Protein AF-A0A7N0T0C7-F1 (afdb_monomer)

Organism: Kalanchoe fedtschenkoi (NCBI:txid63787)

pLDDT: mean 75.24, std 20.79, range [33.88, 95.19]

Solvent-accessible surface area (backbone atoms only — not comparable to full-atom values): 6912 Å² total; per-residue (Å²): 137,70,74,80,58,65,72,66,68,70,77,74,67,54,79,65,54,60,55,51,50,38,56,75,71,66,54,78,87,83,86,80,85,69,63,81,81,72,55,53,69,86,69,43,49,63,52,52,51,50,36,38,74,70,64,77,42,82,63,67,84,46,56,69,45,78,42,51,55,93,49,49,69,58,56,53,54,33,50,77,66,66,78,43,83,33,70,51,72,38,78,61,93,78,67,68,69,81,61,78,65,96,66,79,130

Nearest PDB structures (foldseek):
  3cos-assembly1_B  TM=9.683E-01  e=1.933E-03  Homo sapiens
  1e3l-assembly1_B  TM=9.776E-01  e=3.330E-03  Mus musculus
  7aas-assembly1_A  TM=9.793E-01  e=4.678E-03  Chlamydomonas reinhardtii
  8gv3-assembly1_A  TM=8.867E-01  e=2.559E-02  Homo sapiens
  8h2a-assembly2_F  TM=8.016E-01  e=4.118E-02  Formosa agariphila

Foldseek 3Di:
DDPVPVVVVVVPPDPVVVVVVCVVVVHDDDDDDDDPNVDDCVPVVVVVVVCVVVVVDDPVVQEDEEEEQVPVVVVVVCVVVVVHSDYHYHDDDPPPPPDPPPDPD

Secondary structure (DSSP, 8-state):
--TTSSGGGSTTS-HHHHHHHHHHTTPPP-----SGGG--HHHHHHHHHHHHHTTSS--GGGEEEEEEGGGHHHHHHHHHTT--SEEEEE-STT-------S---

Radius of gyration: 24.04 Å; Cα contacts (8 Å, |Δi|>4): 51; chains: 1; bounding box: 68×34×45 Å

Sequence (105 aa):
MCLTKCLNNWLTGGSYYAAAIARAAGEPLILTGSLFGHLKPKSDIPLLINRYKDQELNLDDFVTHEIDFEDINKAFDLLVGGRCIRCIIWIGKEDKCSTVPSAIS

InterPro domains:
  IPR011032 GroES-like superfamily [SSF50129] (41-90)

Structure (mmCIF, N/CA/C/O backbone):
data_AF-A0A7N0T0C7-F1
#
_entry.id   AF-A0A7N0T0C7-F1
#
loop_
_atom_site.group_PDB
_atom_site.id
_atom_site.type_symbol
_atom_site.label_atom_id
_atom_site.label_alt_id
_atom_site.label_comp_id
_atom_site.label_asym_id
_atom_site.label_entity_id
_atom_site.label_seq_id
_atom_site.pdbx_PDB_ins_code
_atom_site.Cartn_x
_atom_site.Cartn_y
_atom_site.Cartn_z
_atom_site.occupancy
_atom_site.B_iso_or_equiv
_atom_site.auth_seq_id
_atom_site.auth_comp_id
_atom_site.auth_asym_id
_atom_site.auth_atom_id
_atom_site.pdbx_PDB_model_num
ATOM 1 N N . MET A 1 1 ? 49.838 23.767 -10.875 1.00 36.41 1 MET A N 1
ATOM 2 C CA . MET A 1 1 ? 48.612 24.255 -11.550 1.00 36.41 1 MET A CA 1
ATOM 3 C C . MET A 1 1 ? 48.379 23.379 -12.783 1.00 36.41 1 MET A C 1
ATOM 5 O O . MET A 1 1 ? 48.961 23.618 -13.821 1.00 36.41 1 MET A O 1
ATOM 9 N N . CYS A 1 2 ? 47.864 22.159 -12.621 1.00 36.59 2 CYS A N 1
ATOM 10 C CA . CYS A 1 2 ? 46.433 21.815 -12.662 1.00 36.59 2 CYS A CA 1
ATOM 11 C C . CYS A 1 2 ? 45.711 22.081 -14.002 1.00 36.59 2 CYS A C 1
ATOM 13 O O . CYS A 1 2 ? 44.537 22.426 -14.006 1.00 36.59 2 CYS A O 1
ATOM 15 N N . LEU A 1 3 ? 46.374 21.845 -15.139 1.00 38.91 3 LEU A N 1
ATOM 16 C CA . LEU A 1 3 ? 45.685 21.725 -16.436 1.00 38.91 3 LEU A CA 1
ATOM 17 C C . LEU A 1 3 ? 44.920 20.396 -16.607 1.00 38.91 3 LEU A C 1
ATOM 19 O O . LEU A 1 3 ? 44.067 20.292 -17.478 1.00 38.91 3 LEU A O 1
ATOM 23 N N . THR A 1 4 ? 45.107 19.421 -15.712 1.00 46.56 4 THR A N 1
ATOM 24 C CA . THR A 1 4 ? 44.276 18.204 -15.623 1.00 46.56 4 THR A CA 1
ATOM 25 C C . THR A 1 4 ? 43.005 18.369 -14.779 1.00 46.56 4 THR A C 1
ATOM 27 O O . THR A 1 4 ? 42.208 17.439 -14.713 1.00 46.56 4 THR A O 1
ATOM 30 N N . LYS A 1 5 ? 42.762 19.536 -14.156 1.00 41.53 5 LYS A N 1
ATOM 31 C CA . LYS A 1 5 ? 41.504 19.803 -13.423 1.00 41.53 5 LYS A CA 1
ATOM 32 C C . LYS A 1 5 ? 40.421 20.512 -14.243 1.00 41.53 5 LYS A C 1
ATOM 34 O O . LYS A 1 5 ? 39.273 20.486 -13.818 1.00 41.53 5 LYS A O 1
ATOM 39 N N . CYS A 1 6 ? 40.729 21.072 -15.416 1.00 37.31 6 CYS A N 1
ATOM 40 C CA . CYS A 1 6 ? 39.701 21.708 -16.255 1.00 37.31 6 CYS A CA 1
ATOM 41 C C . CYS A 1 6 ? 38.944 20.734 -17.169 1.00 37.31 6 CYS A C 1
ATOM 43 O O . CYS A 1 6 ? 37.811 21.032 -17.528 1.00 37.31 6 CYS A O 1
ATOM 45 N N . LEU A 1 7 ? 39.489 19.552 -17.492 1.00 43.00 7 LEU A N 1
ATOM 46 C CA . LEU A 1 7 ? 38.738 18.558 -18.278 1.00 43.00 7 LEU A CA 1
ATOM 47 C C . LEU A 1 7 ? 37.690 17.793 -17.446 1.00 43.00 7 LEU A C 1
ATOM 49 O O . LEU A 1 7 ? 36.745 17.242 -17.999 1.00 43.00 7 LEU A O 1
ATOM 53 N N . ASN A 1 8 ? 37.808 17.812 -16.115 1.00 42.59 8 ASN A N 1
ATOM 54 C CA . ASN A 1 8 ? 36.919 17.070 -15.214 1.00 42.59 8 ASN A CA 1
ATOM 55 C C . ASN A 1 8 ? 35.686 17.865 -14.755 1.00 42.59 8 ASN A C 1
ATOM 57 O O . ASN A 1 8 ? 34.928 17.365 -13.931 1.00 42.59 8 ASN A O 1
ATOM 61 N N . ASN A 1 9 ? 35.463 19.076 -15.283 1.00 43.25 9 ASN A N 1
ATOM 62 C CA . ASN A 1 9 ? 34.343 19.935 -14.870 1.00 43.25 9 ASN A CA 1
ATOM 63 C C . ASN A 1 9 ? 33.285 20.178 -15.963 1.00 43.25 9 ASN A C 1
ATOM 65 O O . ASN A 1 9 ? 32.365 20.962 -15.755 1.00 43.25 9 ASN A O 1
ATOM 69 N N . TRP A 1 10 ? 33.394 19.499 -17.111 1.00 43.25 10 TRP A N 1
ATOM 70 C CA . TRP A 1 10 ? 32.332 19.410 -18.132 1.00 43.25 10 TRP A CA 1
ATOM 71 C C . TRP A 1 10 ? 31.681 18.017 -18.212 1.00 43.25 10 TRP A C 1
ATOM 73 O O . TRP A 1 10 ? 30.707 17.834 -18.932 1.00 43.25 10 TRP A O 1
ATOM 83 N N . LEU A 1 11 ? 32.161 17.043 -17.427 1.00 44.53 11 LEU A N 1
ATOM 84 C CA . LEU A 1 11 ? 31.529 15.723 -17.260 1.00 44.53 11 LEU A CA 1
ATOM 85 C C . LEU A 1 11 ? 30.476 15.694 -16.136 1.00 44.53 11 LEU A C 1
ATOM 87 O O . LEU A 1 11 ? 29.826 14.678 -15.913 1.00 44.53 11 LEU A O 1
ATOM 91 N N . THR A 1 12 ? 30.267 16.817 -15.451 1.00 43.09 12 THR A N 1
ATOM 92 C CA . THR A 1 12 ? 29.247 17.006 -14.406 1.00 43.09 12 THR A CA 1
ATOM 93 C C . THR A 1 12 ? 27.978 17.683 -14.944 1.00 43.09 12 THR A C 1
ATOM 95 O O . THR A 1 12 ? 27.166 18.203 -14.186 1.00 43.09 12 THR A O 1
ATOM 98 N N . GLY A 1 13 ? 27.781 17.649 -16.266 1.00 40.94 13 GLY A N 1
ATOM 99 C CA . GLY A 1 13 ? 26.574 18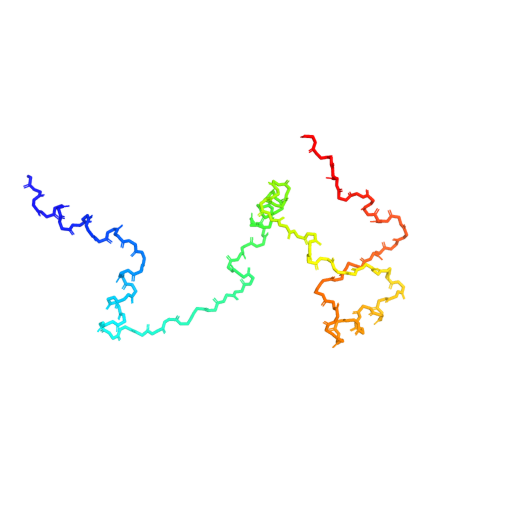.091 -16.965 1.00 40.94 13 GLY A CA 1
ATOM 100 C C . GLY A 1 13 ? 25.578 16.956 -17.192 1.00 40.94 13 GLY A C 1
ATOM 101 O O . GLY A 1 13 ? 25.279 16.620 -18.332 1.00 40.94 13 GLY A O 1
ATOM 102 N N . GLY A 1 14 ? 25.061 16.392 -16.101 1.00 40.72 14 GLY A N 1
ATOM 103 C CA . GLY A 1 14 ? 23.819 15.623 -16.091 1.00 40.72 14 GLY A CA 1
ATOM 104 C C . GLY A 1 14 ? 23.907 14.148 -16.484 1.00 40.72 14 GLY A C 1
ATOM 105 O O . GLY A 1 14 ? 24.462 13.762 -17.510 1.00 40.72 14 GLY A O 1
ATOM 106 N N . SER A 1 15 ? 23.255 13.321 -15.666 1.00 48.81 15 SER A N 1
ATOM 107 C CA . SER A 1 15 ? 23.059 11.870 -15.831 1.00 48.81 15 SER A CA 1
ATOM 108 C C . SER A 1 15 ? 22.675 11.422 -17.258 1.00 48.81 15 SER A C 1
ATOM 110 O O . SER A 1 15 ? 22.945 10.283 -17.637 1.00 48.81 15 SER A O 1
ATOM 112 N N . TYR A 1 16 ? 22.099 12.314 -18.065 1.00 53.34 16 TYR A N 1
ATOM 113 C CA . TYR A 1 16 ? 21.668 12.079 -19.441 1.00 53.34 16 TYR A CA 1
ATOM 114 C C . TYR A 1 16 ? 22.812 11.939 -20.465 1.00 53.34 16 TYR A C 1
ATOM 116 O O . TYR A 1 16 ? 22.687 11.120 -21.376 1.00 53.34 16 TYR A O 1
ATOM 124 N N . TYR A 1 17 ? 23.937 12.657 -20.329 1.00 54.72 17 TYR A N 1
ATOM 125 C CA . TYR A 1 17 ? 25.052 12.534 -21.288 1.00 54.72 17 TYR A CA 1
ATOM 126 C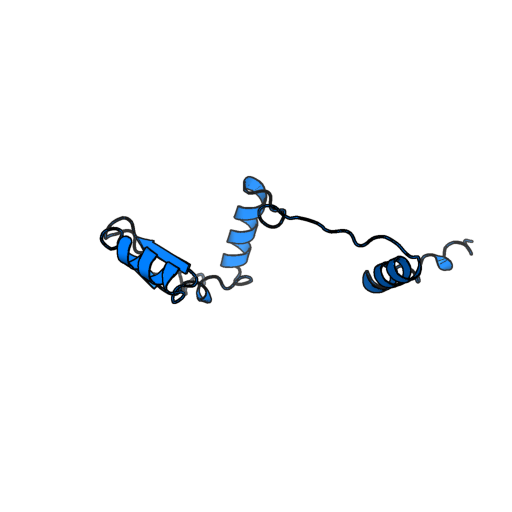 C . TYR A 1 17 ? 25.849 11.240 -21.100 1.00 54.72 17 TYR A C 1
ATOM 128 O O . TYR A 1 17 ? 26.238 10.613 -22.085 1.00 54.72 17 TYR A O 1
ATOM 136 N N . ALA A 1 18 ? 26.027 10.786 -19.856 1.00 59.00 18 ALA A N 1
ATOM 137 C CA . ALA A 1 18 ? 26.685 9.512 -19.570 1.00 59.00 18 ALA A CA 1
ATOM 138 C C . ALA A 1 18 ? 25.903 8.325 -20.164 1.00 59.00 18 ALA A C 1
ATOM 140 O O . ALA A 1 18 ? 26.488 7.466 -20.818 1.00 59.00 18 ALA A O 1
ATOM 141 N N . ALA A 1 19 ? 24.572 8.323 -20.023 1.00 59.97 19 ALA A N 1
ATOM 142 C CA . ALA A 1 19 ? 23.710 7.28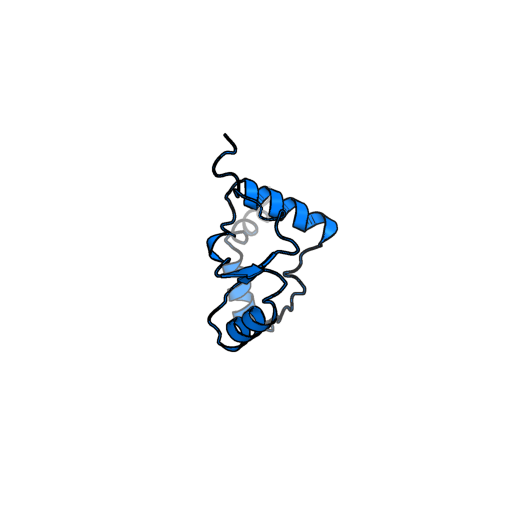3 -20.586 1.00 59.97 19 ALA A CA 1
ATOM 143 C C . ALA A 1 19 ? 23.680 7.285 -22.130 1.00 59.97 19 ALA A C 1
ATOM 145 O O . ALA A 1 19 ? 23.593 6.225 -22.750 1.00 59.97 19 ALA A O 1
ATOM 146 N N . ALA A 1 20 ? 23.765 8.461 -22.765 1.00 63.81 20 ALA A N 1
ATOM 147 C CA . ALA A 1 20 ? 23.829 8.581 -24.224 1.00 63.81 20 ALA A CA 1
ATOM 148 C C . ALA A 1 20 ? 25.173 8.092 -24.795 1.00 63.81 20 ALA A C 1
ATOM 150 O O . ALA A 1 20 ? 25.187 7.384 -25.802 1.00 63.81 20 ALA A O 1
ATOM 151 N N . ILE A 1 21 ? 26.288 8.413 -24.130 1.00 64.44 21 ILE A N 1
ATOM 152 C CA . ILE A 1 21 ? 27.630 7.946 -24.512 1.00 64.44 21 ILE A CA 1
ATOM 153 C C . ILE A 1 21 ? 27.752 6.429 -24.309 1.00 64.44 21 ILE A C 1
ATOM 155 O O . ILE A 1 21 ? 28.235 5.751 -25.209 1.00 64.44 21 ILE A O 1
ATOM 159 N N . ALA A 1 22 ? 27.240 5.882 -23.201 1.00 64.75 22 ALA A N 1
ATOM 160 C CA . ALA A 1 22 ? 27.175 4.438 -22.952 1.00 64.75 22 ALA A CA 1
ATOM 161 C C . ALA A 1 22 ? 26.392 3.687 -24.048 1.00 64.75 22 ALA A C 1
ATOM 163 O O . ALA A 1 22 ? 26.853 2.673 -24.570 1.00 64.75 22 ALA A O 1
ATOM 164 N N . ARG A 1 23 ? 25.244 4.231 -24.485 1.00 63.69 23 ARG A N 1
ATOM 165 C CA . ARG A 1 23 ? 24.475 3.688 -25.622 1.00 63.69 23 ARG A CA 1
ATOM 166 C C . ARG A 1 23 ? 25.244 3.736 -26.942 1.00 63.69 23 ARG A C 1
ATOM 168 O O . ARG A 1 23 ? 25.195 2.769 -27.696 1.00 63.69 23 ARG A O 1
ATOM 175 N N . ALA A 1 24 ? 25.938 4.839 -27.227 1.00 67.62 24 ALA A N 1
ATOM 176 C CA . ALA A 1 24 ? 26.749 4.982 -28.439 1.00 67.62 24 ALA A CA 1
ATOM 177 C C . ALA A 1 24 ? 28.009 4.094 -28.419 1.00 67.62 24 ALA A C 1
ATOM 179 O O . ALA A 1 24 ? 28.463 3.656 -29.472 1.00 67.62 24 ALA A O 1
ATOM 180 N N . ALA A 1 25 ? 28.542 3.795 -27.230 1.00 75.19 25 ALA A N 1
ATOM 181 C CA . ALA A 1 25 ? 29.680 2.906 -27.005 1.00 75.19 25 ALA A CA 1
ATOM 182 C C . ALA A 1 25 ? 29.312 1.406 -27.018 1.00 75.19 25 ALA A C 1
ATOM 184 O O . ALA A 1 25 ? 30.200 0.565 -26.898 1.00 75.19 25 ALA A O 1
ATOM 185 N N . GLY A 1 26 ? 28.029 1.060 -27.187 1.00 75.19 26 GLY A N 1
ATOM 186 C CA . GLY A 1 26 ? 27.560 -0.328 -27.229 1.00 75.19 26 GLY A CA 1
ATOM 187 C C . GLY A 1 26 ? 27.432 -0.993 -25.856 1.00 75.19 26 GLY A C 1
ATOM 188 O O . GLY A 1 26 ? 27.452 -2.221 -25.778 1.00 75.19 26 GLY A O 1
ATOM 189 N N . GLU A 1 27 ? 27.306 -0.217 -24.774 1.00 75.81 27 GLU A N 1
ATOM 190 C CA . GLU A 1 27 ? 27.071 -0.782 -23.444 1.00 75.81 27 GLU A CA 1
ATOM 191 C C . GLU A 1 27 ? 25.690 -1.463 -23.356 1.00 75.81 27 GLU A C 1
ATOM 193 O O . GLU A 1 27 ? 24.703 -0.969 -23.920 1.00 75.81 27 GLU A O 1
ATOM 198 N N . PRO A 1 28 ? 25.589 -2.606 -22.652 1.00 77.50 28 PRO A N 1
ATOM 199 C CA . PRO A 1 28 ? 24.346 -3.357 -22.552 1.00 77.50 28 PRO A CA 1
ATOM 200 C C . PRO A 1 28 ? 23.286 -2.599 -21.742 1.00 77.50 28 PRO A C 1
ATOM 202 O O . PRO A 1 28 ? 23.577 -1.957 -20.733 1.00 77.50 28 PRO A O 1
ATOM 205 N N . LEU A 1 29 ? 22.021 -2.723 -22.154 1.00 82.38 29 LEU A N 1
ATOM 206 C CA . LEU A 1 29 ? 20.888 -2.231 -21.370 1.00 82.38 29 LEU A CA 1
ATOM 207 C C . LEU A 1 29 ? 20.813 -2.990 -20.037 1.00 82.38 29 LEU A C 1
ATOM 209 O O . LEU A 1 29 ? 20.737 -4.218 -20.019 1.00 82.38 29 LEU A O 1
ATOM 213 N N . ILE A 1 30 ? 20.802 -2.252 -18.926 1.00 82.69 30 ILE A N 1
ATOM 214 C CA . ILE A 1 30 ? 20.681 -2.822 -17.582 1.00 82.69 30 ILE A CA 1
ATOM 215 C C . ILE A 1 30 ? 19.202 -2.874 -17.207 1.00 82.69 30 ILE A C 1
ATOM 217 O O . ILE A 1 30 ? 18.542 -1.844 -17.062 1.00 82.69 30 ILE A O 1
ATOM 221 N N . LEU A 1 31 ? 18.687 -4.090 -17.044 1.00 88.12 31 LEU A N 1
ATOM 222 C CA . LEU A 1 31 ? 17.364 -4.329 -16.487 1.00 88.12 31 LEU A CA 1
ATOM 223 C C . LEU A 1 31 ? 17.480 -4.438 -14.966 1.00 88.12 31 LEU A C 1
ATOM 225 O O . LEU A 1 31 ? 18.026 -5.413 -14.450 1.00 88.12 31 LEU A O 1
ATOM 229 N N . THR A 1 32 ? 16.939 -3.455 -14.251 1.00 88.38 32 THR A N 1
ATOM 230 C CA . THR A 1 32 ? 16.918 -3.461 -12.785 1.00 88.38 32 THR A CA 1
ATOM 231 C C . THR A 1 32 ? 15.520 -3.806 -12.289 1.00 88.38 32 THR A C 1
ATOM 233 O O . THR A 1 32 ? 14.561 -3.085 -12.554 1.00 88.38 32 THR A O 1
ATOM 236 N N . GLY A 1 33 ? 15.404 -4.910 -11.553 1.00 91.06 33 GLY A N 1
ATOM 237 C CA . GLY A 1 33 ? 14.205 -5.232 -10.783 1.00 91.06 33 GLY A CA 1
ATOM 238 C C . GLY A 1 33 ? 14.171 -4.465 -9.462 1.00 91.06 33 GLY A C 1
ATOM 239 O O . GLY A 1 33 ? 15.208 -4.068 -8.932 1.00 91.06 33 GLY A O 1
ATOM 240 N N . SER A 1 34 ? 12.980 -4.277 -8.901 1.00 90.75 34 SER A N 1
ATOM 241 C CA . SER A 1 34 ? 12.813 -3.644 -7.596 1.00 90.75 34 SER A CA 1
ATOM 242 C C . SER A 1 34 ? 11.801 -4.413 -6.760 1.00 90.75 34 SER A C 1
ATOM 244 O O . SE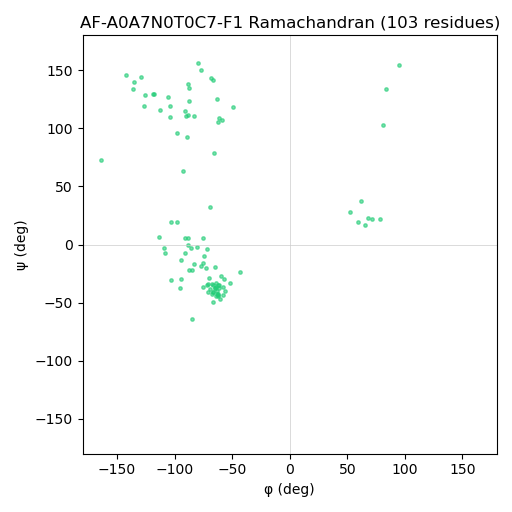R A 1 34 ? 10.730 -4.772 -7.243 1.00 90.75 34 SER A O 1
ATOM 246 N N . LEU A 1 35 ? 12.146 -4.659 -5.498 1.00 89.62 35 LEU A N 1
ATOM 247 C CA . LEU A 1 35 ? 11.243 -5.209 -4.495 1.00 89.62 35 LEU A CA 1
ATOM 248 C C . LEU A 1 35 ? 10.853 -4.067 -3.553 1.00 89.62 35 LEU A C 1
ATOM 250 O O . LEU A 1 35 ? 11.731 -3.364 -3.054 1.00 89.62 35 LEU A O 1
ATOM 254 N N . PHE A 1 36 ? 9.551 -3.844 -3.357 1.00 87.31 36 PHE A N 1
ATOM 255 C CA . PHE A 1 36 ? 9.015 -2.720 -2.571 1.00 87.31 36 PHE A CA 1
ATOM 256 C C . PHE A 1 36 ? 9.552 -1.335 -2.980 1.00 87.31 36 PHE A C 1
ATOM 258 O O . PHE A 1 36 ? 9.638 -0.440 -2.149 1.00 87.31 36 PHE A O 1
ATOM 265 N N . GLY A 1 37 ? 9.952 -1.139 -4.241 1.00 89.62 37 GLY A N 1
ATOM 266 C CA . GLY A 1 37 ? 10.504 0.147 -4.678 1.00 89.62 37 GLY A CA 1
ATOM 267 C C . GLY A 1 37 ? 11.905 0.444 -4.129 1.00 89.62 37 GLY A C 1
ATOM 268 O O . GLY A 1 37 ? 12.295 1.604 -4.100 1.00 89.62 37 GLY A O 1
ATOM 269 N N . HIS A 1 38 ? 12.666 -0.582 -3.718 1.00 92.06 38 HIS A N 1
ATOM 270 C CA . HIS A 1 38 ? 13.980 -0.444 -3.076 1.00 92.06 38 HIS A CA 1
ATOM 271 C C . HIS A 1 38 ? 13.905 0.184 -1.672 1.00 92.06 38 HIS A C 1
ATOM 273 O O . HIS A 1 38 ? 14.890 0.723 -1.168 1.00 92.06 38 HIS A O 1
ATOM 279 N N . LEU A 1 39 ? 12.735 0.089 -1.033 1.00 93.06 39 LEU A N 1
ATOM 280 C CA . LEU A 1 39 ? 12.491 0.604 0.307 1.00 93.06 39 LEU A CA 1
ATOM 281 C C . LEU A 1 39 ? 12.843 -0.435 1.372 1.00 93.06 39 LEU A C 1
ATOM 283 O O . LEU A 1 39 ? 12.501 -1.616 1.273 1.00 93.06 39 LEU A O 1
ATOM 287 N N . LYS A 1 40 ? 13.480 0.029 2.442 1.00 92.12 40 LYS A N 1
ATOM 288 C CA . LYS A 1 40 ? 13.680 -0.699 3.692 1.00 92.12 40 LYS A CA 1
ATOM 289 C C . LYS A 1 40 ? 12.494 -0.406 4.618 1.00 92.12 40 LYS A C 1
ATOM 291 O O . LYS A 1 40 ? 12.406 0.699 5.152 1.00 92.12 40 LYS A O 1
ATOM 296 N N . PRO A 1 41 ? 11.607 -1.381 4.895 1.00 92.00 41 PRO A N 1
ATOM 297 C CA . PRO A 1 41 ? 10.343 -1.114 5.586 1.00 92.00 41 PRO A CA 1
ATOM 298 C C . PRO A 1 41 ? 10.497 -0.419 6.946 1.00 92.00 41 PRO A C 1
ATOM 300 O O . PRO A 1 41 ? 9.741 0.486 7.267 1.00 92.00 41 PRO A O 1
ATOM 303 N N . LYS A 1 42 ? 11.500 -0.809 7.744 1.00 93.56 42 LYS A N 1
ATOM 304 C CA . LYS A 1 42 ? 11.690 -0.271 9.102 1.00 93.56 42 LYS A CA 1
ATOM 305 C C . LYS A 1 42 ? 12.170 1.183 9.133 1.00 93.56 42 LYS A C 1
ATOM 307 O O . LYS A 1 42 ? 11.818 1.895 10.065 1.00 93.56 42 LYS A O 1
ATOM 312 N N . SER A 1 43 ? 12.992 1.603 8.173 1.00 92.62 43 SER A N 1
ATOM 313 C CA . SER A 1 43 ? 13.556 2.960 8.136 1.00 92.62 43 SER A CA 1
ATOM 314 C C . SER A 1 43 ? 12.738 3.906 7.269 1.00 92.62 43 SER A C 1
ATOM 316 O O . SER A 1 43 ? 12.572 5.069 7.624 1.00 92.62 43 SER A O 1
ATOM 318 N N . ASP A 1 44 ? 12.202 3.409 6.156 1.00 92.62 44 ASP A N 1
ATOM 319 C CA . ASP A 1 44 ? 11.690 4.277 5.100 1.00 92.62 44 ASP A CA 1
ATOM 320 C C . ASP A 1 44 ? 10.183 4.516 5.240 1.00 92.62 44 ASP A C 1
ATOM 322 O O . ASP A 1 44 ? 9.709 5.600 4.917 1.00 92.62 44 ASP A O 1
ATOM 326 N N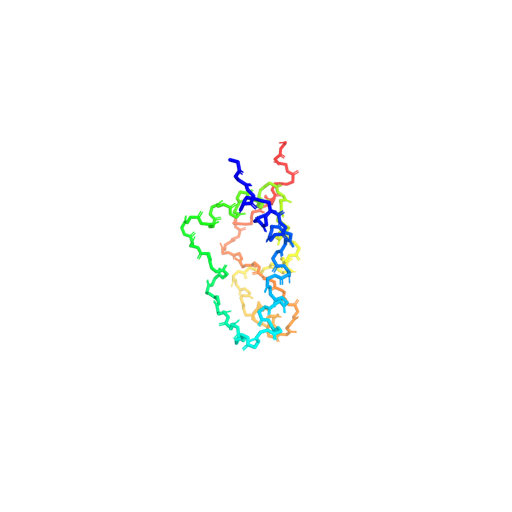 . ILE A 1 45 ? 9.421 3.561 5.793 1.00 92.88 45 ILE A N 1
ATOM 327 C CA . ILE A 1 45 ? 7.979 3.754 6.0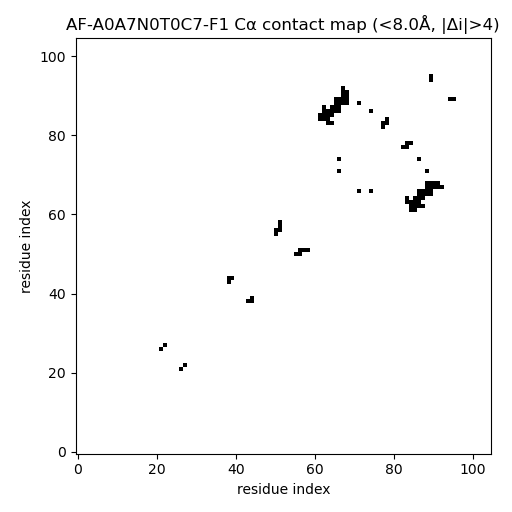38 1.00 92.88 45 ILE A CA 1
ATOM 328 C C . ILE A 1 45 ? 7.716 4.929 6.996 1.00 92.88 45 ILE A C 1
ATOM 330 O O . ILE A 1 45 ? 6.885 5.770 6.653 1.00 92.88 45 ILE A O 1
ATOM 334 N N . PRO A 1 46 ? 8.412 5.072 8.146 1.00 93.56 46 PRO A N 1
ATOM 335 C CA . PRO A 1 46 ? 8.229 6.238 9.013 1.00 93.56 46 PRO A CA 1
ATOM 336 C C . PRO A 1 46 ? 8.507 7.567 8.301 1.00 93.56 46 PRO A C 1
ATOM 338 O O . PRO A 1 46 ? 7.797 8.546 8.519 1.00 93.56 46 PRO A O 1
ATOM 341 N N . LEU A 1 47 ? 9.503 7.594 7.410 1.00 92.81 47 LEU A N 1
ATOM 342 C CA . LEU A 1 47 ? 9.814 8.775 6.611 1.00 92.81 47 LEU A CA 1
ATOM 343 C C . LEU A 1 47 ? 8.686 9.101 5.620 1.00 92.81 47 LEU A C 1
ATOM 345 O O . LEU A 1 47 ? 8.332 10.265 5.470 1.00 92.81 47 LEU A O 1
ATOM 349 N N . LEU A 1 48 ? 8.096 8.090 4.975 1.00 92.00 48 LEU A N 1
ATOM 350 C CA . LEU A 1 48 ? 6.955 8.275 4.072 1.00 92.00 48 LEU A CA 1
ATOM 351 C C . LEU A 1 48 ? 5.706 8.781 4.804 1.00 92.00 48 LEU A C 1
ATOM 353 O O . LEU A 1 48 ? 4.993 9.624 4.270 1.00 92.00 48 LEU A O 1
ATOM 357 N N . ILE A 1 49 ? 5.463 8.318 6.033 1.00 91.62 49 ILE A N 1
ATOM 358 C CA . ILE A 1 49 ? 4.355 8.815 6.863 1.00 91.62 49 ILE A CA 1
ATOM 359 C C . ILE A 1 49 ? 4.539 10.301 7.175 1.00 91.62 49 ILE A C 1
ATOM 361 O O . ILE A 1 49 ? 3.576 11.058 7.098 1.00 91.62 49 ILE A O 1
ATOM 365 N N . ASN A 1 50 ? 5.760 10.728 7.509 1.00 91.81 50 ASN A N 1
ATOM 366 C CA . ASN A 1 50 ? 6.036 12.144 7.754 1.00 91.81 50 ASN A CA 1
ATOM 367 C C . ASN A 1 50 ? 5.776 12.979 6.494 1.00 91.81 50 ASN A C 1
ATOM 369 O O . ASN A 1 50 ? 5.049 13.956 6.571 1.00 91.81 50 ASN A O 1
ATOM 373 N N . ARG A 1 51 ? 6.228 12.522 5.320 1.00 90.81 51 ARG A N 1
ATOM 374 C CA . ARG A 1 51 ? 5.951 13.202 4.041 1.00 90.81 51 ARG A CA 1
ATOM 375 C C . ARG A 1 51 ? 4.463 13.282 3.694 1.00 90.81 51 ARG A C 1
ATOM 377 O O . ARG A 1 51 ? 4.027 14.267 3.114 1.00 90.81 51 ARG A O 1
ATOM 384 N N . TYR A 1 52 ? 3.680 12.258 4.043 1.00 89.00 52 TYR A N 1
ATOM 385 C CA . TYR A 1 52 ? 2.221 12.309 3.912 1.00 89.00 52 TYR A CA 1
ATOM 386 C C . TYR A 1 52 ? 1.614 13.382 4.826 1.00 89.00 52 TYR A C 1
ATOM 388 O O . TYR A 1 52 ? 0.793 14.174 4.378 1.00 89.00 52 TYR A O 1
ATOM 396 N N . LYS A 1 53 ? 2.064 13.463 6.085 1.00 89.19 53 LYS A N 1
ATOM 397 C CA . LYS A 1 53 ? 1.623 14.508 7.025 1.00 89.19 53 LYS A CA 1
ATOM 398 C C . LYS A 1 53 ? 2.025 15.912 6.577 1.00 89.19 53 LYS A C 1
ATOM 400 O O . LYS A 1 53 ? 1.236 16.835 6.733 1.00 89.19 53 LYS A O 1
ATOM 405 N N . ASP A 1 54 ? 3.205 16.042 5.980 1.00 92.44 54 ASP A N 1
ATOM 406 C CA . ASP A 1 54 ? 3.722 17.290 5.413 1.00 92.44 54 ASP A CA 1
ATOM 407 C C . ASP A 1 54 ? 3.042 17.656 4.072 1.00 92.44 54 ASP A C 1
ATOM 409 O O . ASP A 1 54 ? 3.444 18.615 3.418 1.00 92.44 54 ASP A O 1
ATOM 413 N N . GLN A 1 55 ? 2.013 16.900 3.653 1.00 88.12 55 GLN A N 1
ATOM 414 C CA . GLN A 1 55 ? 1.252 17.077 2.407 1.00 88.12 55 GLN A CA 1
ATOM 415 C C . GLN A 1 55 ? 2.108 16.993 1.129 1.00 88.12 55 GLN A C 1
ATOM 417 O O . GLN A 1 55 ? 1.679 17.406 0.054 1.00 88.12 55 GLN A O 1
ATOM 422 N N . GLU A 1 56 ? 3.308 16.405 1.205 1.00 89.38 56 GLU A N 1
ATOM 423 C CA . GLU A 1 56 ? 4.131 16.116 0.023 1.00 89.38 56 GLU A CA 1
ATOM 424 C C . GLU A 1 56 ? 3.561 14.946 -0.800 1.00 89.38 56 GLU A C 1
ATOM 426 O O . GLU A 1 56 ? 3.912 14.771 -1.968 1.00 89.38 56 GLU A O 1
ATOM 431 N N . LEU A 1 57 ? 2.711 14.113 -0.185 1.00 86.69 57 LEU A N 1
ATOM 432 C CA . LEU A 1 57 ? 2.103 12.930 -0.790 1.00 86.69 57 LEU A CA 1
ATOM 433 C C . LEU A 1 57 ? 0.578 12.980 -0.637 1.00 86.69 57 LEU A C 1
ATOM 435 O O . LEU A 1 57 ? 0.072 12.906 0.478 1.00 86.69 57 LEU A O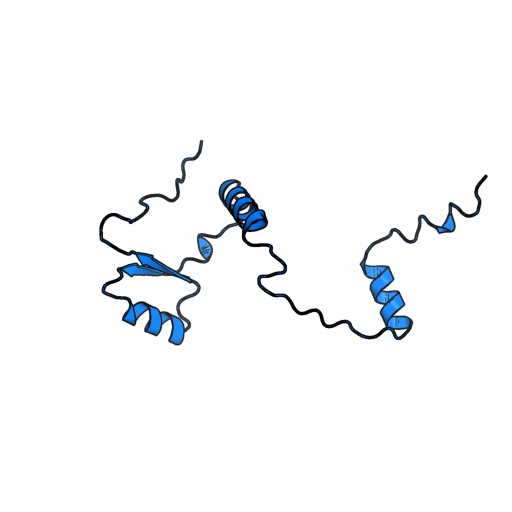 1
ATOM 439 N N . ASN A 1 58 ? -0.160 13.003 -1.748 1.00 86.06 58 ASN A N 1
ATOM 440 C CA . ASN A 1 58 ? -1.624 12.924 -1.735 1.00 86.06 58 ASN A CA 1
ATOM 441 C C . ASN A 1 58 ? -2.073 11.460 -1.786 1.00 86.06 58 ASN A C 1
ATOM 443 O O . ASN A 1 58 ? -2.184 10.883 -2.866 1.00 86.06 58 ASN A O 1
ATOM 447 N N . LEU A 1 59 ? -2.298 10.836 -0.627 1.00 86.94 59 LEU A N 1
ATOM 448 C CA . LEU A 1 59 ? -2.776 9.445 -0.565 1.00 86.94 59 LEU A CA 1
ATOM 449 C C . LEU A 1 59 ? -4.305 9.325 -0.609 1.00 86.94 59 LEU A C 1
ATOM 451 O O . LEU A 1 59 ? -4.815 8.279 -1.011 1.00 86.94 59 LEU A O 1
ATOM 455 N N . ASP A 1 60 ? -5.019 10.388 -0.247 1.00 87.00 60 ASP A N 1
ATOM 456 C CA . ASP A 1 60 ? -6.476 10.363 -0.097 1.00 87.00 60 ASP A CA 1
ATOM 457 C C . ASP A 1 60 ? -7.186 10.159 -1.448 1.00 87.00 60 ASP A C 1
ATOM 459 O O . ASP A 1 60 ? -8.153 9.408 -1.528 1.00 87.00 60 ASP A O 1
ATOM 463 N N . ASP A 1 61 ? -6.627 10.695 -2.539 1.00 87.75 61 ASP A N 1
ATOM 464 C CA . ASP A 1 61 ? -7.157 10.536 -3.906 1.00 87.75 61 ASP A CA 1
ATOM 465 C C . ASP A 1 61 ? -7.124 9.081 -4.412 1.00 87.75 61 ASP A C 1
ATOM 467 O O . ASP A 1 61 ? -7.821 8.718 -5.362 1.00 87.75 61 ASP A O 1
ATOM 471 N N . PHE A 1 62 ? -6.308 8.220 -3.796 1.00 89.25 62 PHE A N 1
ATOM 472 C CA . PHE A 1 62 ? -6.242 6.803 -4.153 1.00 89.25 62 PHE A CA 1
ATOM 473 C C . PHE A 1 62 ? -7.334 5.973 -3.471 1.00 89.25 62 PHE A C 1
ATOM 475 O O . PHE A 1 62 ? -7.593 4.839 -3.896 1.00 89.25 62 PHE A O 1
ATOM 482 N N . VAL A 1 63 ? -7.962 6.504 -2.419 1.00 89.94 63 VAL A N 1
ATOM 483 C CA . VAL A 1 63 ? -9.035 5.835 -1.684 1.00 89.94 63 VAL A CA 1
ATOM 484 C C . VAL A 1 63 ? -10.348 6.059 -2.423 1.00 89.94 63 VAL A C 1
ATOM 486 O O . VAL A 1 63 ? -10.884 7.158 -2.472 1.00 89.94 63 VAL A O 1
ATOM 489 N N . THR A 1 64 ? -10.878 4.989 -3.014 1.00 90.81 64 THR A N 1
ATOM 490 C CA . THR A 1 64 ? -12.100 5.072 -3.837 1.00 90.81 64 THR A CA 1
ATOM 491 C C . THR A 1 64 ? -13.343 4.554 -3.130 1.00 90.81 64 THR A C 1
ATOM 493 O O . THR A 1 64 ? -14.445 5.002 -3.427 1.00 90.81 64 THR A O 1
ATOM 496 N N . HIS A 1 65 ? -13.180 3.582 -2.232 1.00 90.00 65 HIS A N 1
ATOM 497 C CA . HIS A 1 65 ? -14.284 2.898 -1.567 1.00 90.00 65 HIS A CA 1
ATOM 498 C C . HIS A 1 65 ? -13.926 2.617 -0.109 1.00 90.00 65 HIS A C 1
ATOM 500 O O . HIS A 1 65 ? -12.779 2.301 0.214 1.00 90.00 65 HIS A O 1
ATOM 506 N N . GLU A 1 66 ? -14.935 2.674 0.751 1.00 91.38 66 GLU A N 1
ATOM 507 C CA . GLU A 1 66 ? -14.857 2.264 2.147 1.00 91.38 66 GLU A CA 1
ATOM 508 C C . GLU A 1 66 ? -15.961 1.249 2.415 1.00 91.38 66 GLU A C 1
ATOM 510 O O . GLU A 1 66 ? -17.119 1.477 2.058 1.00 91.38 66 GLU A O 1
ATOM 515 N N . ILE A 1 67 ? -15.596 0.108 2.992 1.00 91.12 67 ILE A N 1
ATOM 516 C CA . ILE A 1 67 ? -16.503 -1.021 3.197 1.00 91.12 67 ILE A CA 1
ATOM 517 C C . ILE A 1 67 ? -16.304 -1.546 4.616 1.00 91.12 67 ILE A C 1
ATOM 519 O O . ILE A 1 67 ? -15.179 -1.620 5.110 1.00 91.12 67 ILE A O 1
ATOM 523 N N . ASP A 1 68 ? -17.398 -1.899 5.280 1.00 91.56 68 ASP A N 1
ATOM 524 C CA . ASP A 1 68 ? -17.340 -2.535 6.592 1.00 91.56 68 ASP A CA 1
ATOM 525 C C . ASP A 1 68 ? -16.970 -4.025 6.432 1.00 91.56 68 ASP A C 1
ATOM 527 O O . ASP A 1 68 ? -17.262 -4.654 5.411 1.00 91.56 68 ASP A O 1
ATOM 531 N N . PHE A 1 69 ? -16.294 -4.611 7.419 1.00 90.50 69 PHE A N 1
ATOM 532 C CA . PHE A 1 69 ? -15.777 -5.980 7.328 1.00 90.50 69 PHE A CA 1
ATOM 533 C C . PHE A 1 69 ? -16.856 -7.038 7.025 1.00 90.50 69 PHE A C 1
ATOM 535 O O . PHE A 1 69 ? -16.573 -8.030 6.353 1.00 90.50 69 PHE A O 1
ATOM 542 N N . GLU A 1 70 ? -18.102 -6.822 7.453 1.00 91.38 70 GLU A N 1
ATOM 543 C CA . GLU A 1 70 ? -19.240 -7.703 7.159 1.00 91.38 70 GLU A CA 1
ATOM 544 C C . GLU A 1 70 ? -19.506 -7.841 5.650 1.00 91.38 70 GLU A C 1
ATOM 546 O O . GLU A 1 70 ? -20.000 -8.870 5.187 1.00 91.38 70 GLU A O 1
ATOM 551 N N . ASP A 1 71 ? -19.136 -6.821 4.878 1.00 91.50 71 ASP A N 1
ATOM 552 C CA . ASP A 1 71 ? -19.378 -6.698 3.445 1.00 91.50 71 ASP A CA 1
ATOM 553 C C . ASP A 1 71 ? -18.126 -6.986 2.593 1.00 91.50 71 ASP A C 1
ATOM 555 O O . ASP A 1 71 ? -18.076 -6.643 1.409 1.00 91.50 71 ASP A O 1
ATOM 559 N N . ILE A 1 72 ? -17.121 -7.672 3.150 1.00 92.19 72 ILE A N 1
ATOM 560 C CA . ILE A 1 72 ? -15.824 -7.929 2.497 1.00 92.19 72 ILE A CA 1
ATOM 561 C C . ILE A 1 72 ? -15.928 -8.539 1.088 1.00 92.19 72 ILE A C 1
ATOM 563 O O . ILE A 1 72 ? -15.130 -8.216 0.210 1.00 92.19 72 ILE A O 1
ATOM 567 N N . ASN A 1 73 ? -16.937 -9.374 0.825 1.00 94.62 73 ASN A N 1
ATOM 568 C CA . ASN A 1 73 ? -17.136 -9.977 -0.496 1.00 94.62 73 ASN A CA 1
ATOM 569 C C . ASN A 1 73 ? -17.407 -8.922 -1.582 1.00 94.62 73 ASN A C 1
ATOM 571 O O . ASN A 1 73 ? -16.892 -9.041 -2.692 1.00 94.62 73 ASN A O 1
ATOM 575 N N . LYS A 1 74 ? -18.110 -7.831 -1.245 1.00 92.94 74 LYS A N 1
ATOM 576 C CA . LYS A 1 74 ? -18.339 -6.710 -2.170 1.00 92.94 74 LYS A CA 1
ATOM 577 C C . LYS A 1 74 ? -17.026 -6.013 -2.541 1.00 92.94 74 LYS A C 1
ATOM 579 O O . LYS A 1 74 ? -16.882 -5.549 -3.670 1.00 92.94 74 LYS A O 1
ATOM 584 N N . ALA A 1 75 ? -16.052 -5.962 -1.627 1.00 92.69 75 ALA A N 1
ATOM 585 C CA . ALA A 1 75 ? -14.731 -5.394 -1.905 1.00 92.69 75 ALA A CA 1
ATOM 586 C C . ALA A 1 75 ? -13.989 -6.194 -2.989 1.00 92.69 75 ALA A C 1
ATOM 588 O O . ALA A 1 75 ? -13.380 -5.609 -3.888 1.00 92.69 75 ALA A O 1
ATOM 589 N N . PHE A 1 76 ? -14.089 -7.528 -2.953 1.00 94.25 76 PHE A N 1
ATOM 590 C CA . PHE A 1 76 ? -13.514 -8.390 -3.987 1.00 94.25 76 PHE A CA 1
ATOM 591 C C . PHE A 1 76 ? -14.209 -8.210 -5.340 1.00 94.25 76 PHE A C 1
ATOM 593 O O . PHE A 1 76 ? -13.523 -8.095 -6.355 1.00 94.25 76 PHE A O 1
ATOM 600 N N . ASP A 1 77 ? -15.539 -8.089 -5.362 1.00 95.19 77 ASP A N 1
ATOM 601 C CA . ASP A 1 77 ? -16.287 -7.828 -6.600 1.00 95.19 77 ASP A CA 1
ATOM 602 C C . ASP A 1 77 ? -15.892 -6.488 -7.243 1.00 95.19 77 ASP A C 1
ATOM 604 O O . ASP A 1 77 ? -15.794 -6.367 -8.468 1.00 95.19 77 ASP A O 1
ATOM 608 N N . LEU A 1 78 ? -15.634 -5.460 -6.428 1.00 94.31 78 LEU A N 1
ATOM 609 C CA . LEU A 1 78 ? -15.166 -4.155 -6.901 1.00 94.31 78 LEU A CA 1
ATOM 610 C C . LEU A 1 78 ? -13.735 -4.206 -7.446 1.00 94.31 78 LEU A C 1
ATOM 612 O O . LEU A 1 78 ? -13.451 -3.546 -8.451 1.00 94.31 78 LEU A O 1
ATOM 616 N N . LEU A 1 79 ? -12.860 -4.993 -6.813 1.00 93.38 79 LEU A N 1
ATOM 617 C CA . LEU A 1 79 ? -11.485 -5.202 -7.260 1.00 93.38 79 LEU A CA 1
ATOM 618 C C . LEU A 1 79 ? -11.441 -5.950 -8.598 1.00 93.38 79 LEU A C 1
ATOM 620 O O . LEU A 1 79 ? -10.796 -5.489 -9.536 1.00 93.38 79 LEU A O 1
ATOM 624 N N . VAL A 1 80 ? -12.167 -7.067 -8.713 1.00 94.75 80 VAL A N 1
ATOM 625 C CA . VAL A 1 80 ? -12.243 -7.862 -9.953 1.00 94.75 80 VAL A CA 1
ATOM 626 C C . VAL A 1 80 ? -12.917 -7.069 -11.072 1.00 94.75 80 VAL A C 1
ATOM 628 O O . VAL A 1 80 ? -12.491 -7.135 -12.222 1.00 94.75 80 VAL A O 1
ATOM 631 N N . GLY A 1 81 ? -13.931 -6.269 -10.737 1.00 94.06 81 GLY A N 1
ATOM 632 C CA . GLY A 1 81 ? -14.602 -5.384 -11.686 1.00 94.06 81 GLY A CA 1
ATOM 633 C C . GLY A 1 81 ? -13.774 -4.174 -12.132 1.00 94.06 81 GLY A C 1
ATOM 634 O O . GLY A 1 81 ? -14.261 -3.405 -12.957 1.00 94.06 81 GLY A O 1
ATOM 635 N N . GLY A 1 82 ? -12.571 -3.958 -11.584 1.00 92.81 82 GLY A N 1
ATOM 636 C CA . GLY A 1 82 ? -11.699 -2.832 -11.9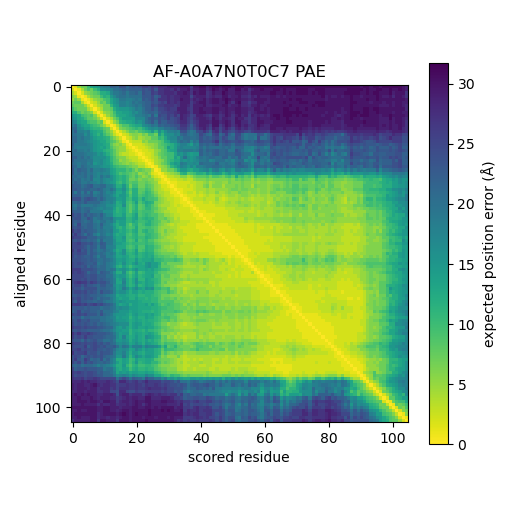42 1.00 92.81 82 GLY A CA 1
ATOM 637 C C . GLY A 1 82 ? -12.259 -1.453 -11.576 1.00 92.81 82 GLY A C 1
ATOM 638 O O . GLY A 1 82 ? -11.804 -0.443 -12.104 1.00 92.81 82 GLY A O 1
ATOM 639 N N . ARG A 1 83 ? -13.261 -1.397 -10.689 1.00 89.88 83 ARG A N 1
ATOM 640 C CA . ARG A 1 83 ? -13.918 -0.148 -10.255 1.00 89.88 83 ARG A CA 1
ATOM 641 C C . ARG A 1 83 ? -13.269 0.464 -9.016 1.00 89.88 83 ARG A C 1
ATOM 643 O O . ARG A 1 83 ? -13.636 1.562 -8.616 1.00 89.88 83 ARG A O 1
ATOM 650 N N . CYS A 1 84 ? -12.326 -0.245 -8.404 1.00 91.31 84 CYS A N 1
ATOM 651 C CA . CYS A 1 84 ? -11.639 0.160 -7.188 1.00 91.31 84 CYS A CA 1
ATOM 652 C C . CYS A 1 84 ? -10.137 0.330 -7.444 1.00 91.31 84 CYS A C 1
ATOM 654 O O . CYS A 1 84 ? -9.491 -0.589 -7.946 1.00 91.31 84 CYS A O 1
ATOM 656 N N . ILE A 1 85 ? -9.580 1.476 -7.030 1.00 91.81 85 ILE A N 1
ATOM 657 C CA . ILE A 1 85 ? -8.124 1.686 -6.966 1.00 91.81 85 ILE A CA 1
ATOM 658 C C . ILE A 1 85 ? -7.610 1.138 -5.630 1.00 91.81 85 ILE A C 1
ATOM 660 O O . ILE A 1 85 ? -6.878 0.149 -5.595 1.00 91.81 85 ILE A O 1
ATOM 664 N N . ARG A 1 86 ? -8.040 1.738 -4.513 1.00 92.88 86 ARG A N 1
ATOM 665 C CA . ARG A 1 86 ? -7.885 1.201 -3.154 1.00 92.88 86 ARG A CA 1
ATOM 666 C C . ARG A 1 86 ? -9.226 1.219 -2.426 1.00 92.88 86 ARG A C 1
ATOM 668 O O . ARG A 1 86 ? -10.022 2.146 -2.607 1.00 92.88 86 ARG A O 1
ATOM 675 N N . CYS A 1 87 ? -9.438 0.189 -1.609 1.00 92.00 87 CYS A N 1
ATOM 676 C CA . CYS A 1 87 ? -10.588 0.043 -0.726 1.00 92.00 87 CYS A CA 1
ATOM 677 C C . CYS A 1 87 ? -10.095 -0.014 0.720 1.00 92.00 87 CYS A C 1
ATOM 679 O O . CYS A 1 87 ? -9.202 -0.810 1.023 1.00 92.00 87 CYS A O 1
ATOM 681 N N . ILE A 1 88 ? -10.675 0.802 1.597 1.00 91.62 88 ILE A N 1
ATOM 682 C CA . ILE A 1 88 ? -10.473 0.695 3.045 1.00 91.62 88 ILE A CA 1
ATOM 683 C C . ILE A 1 88 ? -11.503 -0.291 3.591 1.00 91.62 88 ILE A C 1
ATOM 685 O O . ILE A 1 88 ? -12.674 -0.240 3.213 1.00 91.62 88 ILE A O 1
ATOM 689 N N . ILE A 1 89 ? -11.048 -1.201 4.451 1.00 91.38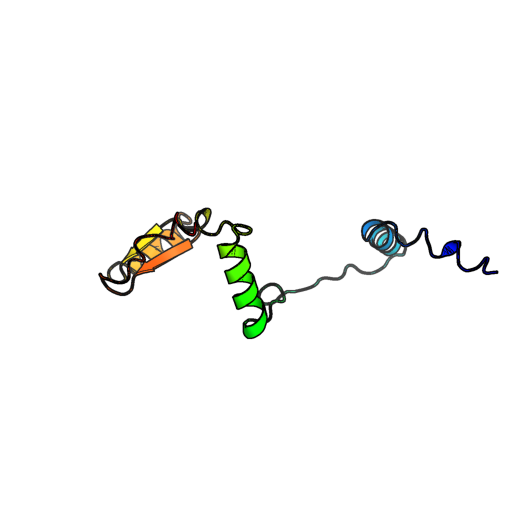 89 ILE A N 1
ATOM 690 C CA . ILE A 1 89 ? -11.902 -2.171 5.135 1.00 91.38 89 ILE A CA 1
ATOM 691 C C . ILE A 1 89 ? -11.892 -1.829 6.622 1.00 91.38 89 ILE A C 1
ATOM 693 O O . ILE A 1 89 ? -10.841 -1.908 7.262 1.00 91.38 89 ILE A O 1
ATOM 697 N N . TRP A 1 90 ? -13.049 -1.450 7.159 1.00 90.00 90 TRP A N 1
ATOM 698 C CA . TRP A 1 90 ? -13.211 -1.099 8.569 1.00 90.00 90 TRP A CA 1
ATOM 699 C C . TRP A 1 90 ? -13.524 -2.346 9.397 1.00 90.00 90 TRP A C 1
ATOM 701 O O . TRP A 1 90 ? -14.489 -3.059 9.122 1.00 90.00 90 TRP A O 1
ATOM 711 N N . ILE A 1 91 ? -12.708 -2.619 10.415 1.00 86.81 91 ILE A N 1
ATOM 712 C CA . ILE A 1 91 ? -12.898 -3.749 11.328 1.00 86.81 91 ILE A CA 1
ATOM 713 C C . ILE A 1 91 ? -13.595 -3.209 12.582 1.00 86.81 91 ILE A C 1
ATOM 715 O O . ILE A 1 91 ? -12.943 -2.688 13.470 1.00 86.81 91 ILE A O 1
ATOM 719 N N . GLY A 1 92 ? -14.924 -3.323 12.655 1.00 76.69 92 GLY A N 1
ATOM 720 C CA . GLY A 1 92 ? -15.714 -2.823 13.788 1.00 76.69 92 GLY A CA 1
ATOM 721 C C . GLY A 1 92 ? -16.298 -1.416 13.584 1.00 76.69 92 GLY A C 1
ATOM 722 O O . GLY A 1 92 ? -15.811 -0.611 12.795 1.00 76.69 92 GLY A O 1
ATOM 723 N N . LYS A 1 93 ? -17.402 -1.123 14.288 1.00 60.34 93 LYS A N 1
ATOM 724 C CA . LYS A 1 93 ? -18.270 0.050 14.045 1.00 60.34 93 LYS A CA 1
ATOM 725 C C . LYS A 1 93 ? -17.686 1.386 14.542 1.00 60.34 93 LYS A C 1
ATOM 727 O O . LYS A 1 93 ? -18.184 2.437 14.145 1.00 60.34 93 LYS A O 1
ATOM 732 N N . GLU A 1 94 ? -16.663 1.347 15.396 1.00 57.88 94 GLU A N 1
ATOM 733 C CA . GLU A 1 94 ? -16.125 2.513 16.122 1.00 57.88 94 GLU A CA 1
ATOM 734 C C . GLU A 1 94 ? -14.746 2.970 15.623 1.00 57.88 94 GLU A C 1
ATOM 736 O O . GLU A 1 94 ? -14.292 4.052 15.980 1.00 57.88 94 GLU A O 1
ATOM 741 N N . ASP A 1 95 ? -14.123 2.206 14.724 1.00 57.50 95 ASP A N 1
ATOM 742 C CA . ASP A 1 95 ? -12.775 2.492 14.222 1.00 57.50 95 ASP A CA 1
ATOM 743 C C . ASP A 1 95 ? -12.773 3.417 13.007 1.00 57.50 95 ASP A C 1
ATOM 745 O O . ASP A 1 95 ? -11.711 3.665 12.437 1.00 57.50 95 ASP A O 1
ATOM 749 N N . LYS A 1 96 ? -13.936 3.956 12.608 1.00 54.25 96 LYS A N 1
ATOM 750 C CA . LYS A 1 96 ? -13.985 5.010 11.595 1.00 54.25 96 LYS A CA 1
ATOM 751 C C . LYS A 1 96 ? -13.151 6.151 12.136 1.00 54.25 96 LYS A C 1
ATOM 753 O O . LYS A 1 96 ? -13.563 6.830 13.074 1.00 54.25 96 LYS A O 1
ATOM 758 N N . CYS A 1 97 ? -11.971 6.343 11.555 1.00 51.94 97 CYS A N 1
ATOM 759 C CA . CYS A 1 97 ? -11.165 7.525 11.780 1.00 51.94 97 CYS A CA 1
ATOM 760 C C . CYS A 1 97 ? -11.963 8.692 11.191 1.00 51.94 97 CYS A C 1
ATOM 762 O O . CYS A 1 97 ? -11.774 9.105 10.051 1.00 51.94 97 CYS A O 1
ATOM 764 N N . SER A 1 98 ? -12.967 9.150 11.940 1.00 48.28 98 SER A N 1
ATOM 765 C CA . SER A 1 98 ? -13.719 10.344 11.638 1.00 48.28 98 SER A CA 1
ATOM 766 C C . SER A 1 98 ? -12.689 11.455 11.675 1.00 48.28 98 SER A C 1
ATOM 768 O O . SER A 1 98 ? -12.188 11.782 12.749 1.00 48.28 98 SER A O 1
ATOM 770 N N . THR A 1 99 ? -12.369 11.973 10.494 1.00 45.88 99 THR A N 1
ATOM 771 C CA . THR A 1 99 ? -11.285 12.911 10.190 1.00 45.88 99 THR A CA 1
ATOM 772 C C . THR A 1 99 ? -9.906 12.254 10.030 1.00 45.88 99 THR A C 1
ATOM 774 O O . THR A 1 99 ? -9.162 12.045 10.982 1.00 45.88 99 THR A O 1
ATOM 777 N N . VAL A 1 100 ? -9.476 12.103 8.770 1.00 46.78 100 VAL A N 1
ATOM 778 C CA . VAL A 1 100 ? -8.169 12.678 8.418 1.00 46.78 100 VAL A CA 1
ATOM 779 C C . VAL A 1 100 ? -8.241 14.115 8.941 1.00 46.78 100 VAL A C 1
ATOM 781 O O . VAL A 1 100 ? -9.184 14.814 8.551 1.00 46.78 100 VAL A O 1
ATOM 784 N N . PRO A 1 101 ? -7.400 14.563 9.888 1.00 39.66 101 PRO A N 1
ATOM 785 C CA . PRO A 1 101 ? -7.538 15.910 10.400 1.00 39.66 101 PRO A CA 1
ATOM 786 C C . PRO A 1 101 ? -7.298 16.862 9.230 1.00 39.66 101 PRO A C 1
ATOM 788 O O . PRO A 1 101 ? -6.159 17.130 8.865 1.00 39.66 101 PRO A O 1
ATOM 791 N N . SER A 1 102 ? -8.355 17.469 8.694 1.00 45.00 102 SER A N 1
ATOM 792 C CA . SER A 1 102 ? -8.275 18.748 7.983 1.00 45.00 102 SER A CA 1
ATOM 793 C C . SER A 1 102 ? -7.957 19.893 8.966 1.00 45.00 102 SER A C 1
ATOM 795 O O . SER A 1 102 ? -8.456 21.005 8.830 1.00 45.00 102 SER A O 1
ATOM 797 N N . ALA A 1 103 ? -7.188 19.590 10.013 1.00 41.00 103 ALA A N 1
ATOM 798 C CA . ALA A 1 103 ? -6.807 20.438 11.126 1.00 41.00 103 ALA A CA 1
ATOM 799 C C . ALA A 1 103 ? -5.607 19.789 11.841 1.00 41.00 103 ALA A C 1
ATOM 801 O O . ALA A 1 103 ? -5.721 19.245 12.938 1.00 41.00 103 ALA A O 1
ATOM 802 N N . ILE A 1 104 ? -4.441 19.838 11.205 1.00 33.88 104 ILE A N 1
ATOM 803 C CA . ILE A 1 104 ? -3.219 20.157 11.943 1.00 33.88 104 ILE A CA 1
ATOM 804 C C . ILE A 1 104 ? -2.944 21.607 11.549 1.00 33.88 104 ILE A C 1
ATOM 806 O O . ILE A 1 104 ? -2.725 21.890 10.375 1.00 33.88 104 ILE A O 1
ATOM 810 N N . SER A 1 105 ? -3.140 22.498 12.521 1.00 36.56 105 SER A N 1
ATOM 811 C CA . SER A 1 105 ? -2.907 23.947 12.456 1.00 36.56 105 SER A CA 1
ATOM 812 C C . SER A 1 105 ? -1.578 24.324 11.819 1.00 36.56 105 SER A C 1
ATOM 814 O O . SER A 1 105 ? -0.593 23.635 12.176 1.00 36.56 105 SER A O 1
#

Mean predicted aligned error: 13.55 Å